Protein AF-A0A4P9XK30-F1 (afdb_monomer_lite)

Organism: NCBI:txid78915

Sequence (173 aa):
MQAQGDLQELRERNSSLATQSMLNVICAWIFLRSFIIAVRMIHKRARMLAGWCCLLQATAGLVYTIGGMTVHLPNGLTCRGALWLVGAGLGISPSCVGAALLQKAYIVHDYNKWLMGIGIILLLQQPFFTYLVWASPGIILPSSGCLSCYPK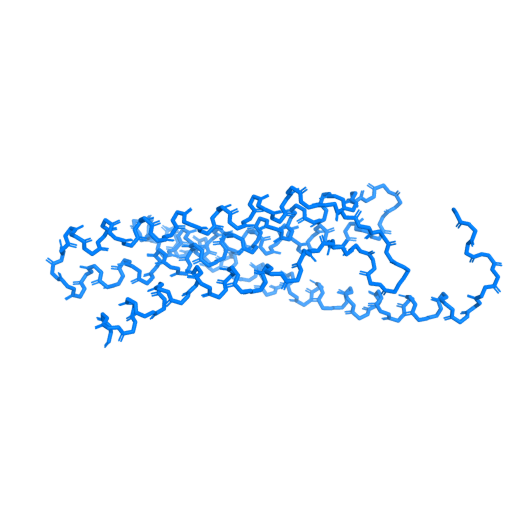YLPWIKLGIDMPINLVFSVAF

Radius of gyration: 19.53 Å; chains: 1; bounding box: 47×31×57 Å

Foldseek 3Di:
DDPPPDPPLVVLLVVLLVVLLVVLVVQLVVLVVQLVVLVVVCVVPVPDLLSVLSNQLSVLSNVLSVLSVQVPPPPGQDLLRNLLSVLVNQLSNVLSVLVNLLVVLCVVVVNDVVSVVVSVVLNVVSVVLSVVSSPFDWDQDSNPGIDTDDDPCSVVVVCVSVVVSVVSSVVSD

Structure (mmCIF, N/CA/C/O backbone):
data_AF-A0A4P9XK30-F1
#
_entry.id   AF-A0A4P9XK30-F1
#
loop_
_atom_site.group_PDB
_atom_site.id
_atom_site.type_symbol
_atom_site.label_atom_id
_atom_site.label_alt_id
_atom_site.label_comp_id
_atom_site.label_asym_id
_atom_site.label_entity_id
_atom_site.label_seq_id
_atom_site.pdbx_PDB_ins_code
_atom_site.Cartn_x
_atom_site.Cartn_y
_atom_site.Cartn_z
_atom_site.occupancy
_atom_site.B_iso_or_equiv
_atom_site.auth_seq_id
_atom_site.auth_comp_id
_atom_site.auth_asym_id
_atom_site.auth_atom_id
_atom_site.pdbx_PDB_model_num
ATOM 1 N N . MET A 1 1 ? 19.568 -7.633 -22.272 1.00 47.91 1 MET A N 1
ATOM 2 C CA . MET A 1 1 ? 18.639 -8.218 -23.265 1.00 47.91 1 MET A CA 1
ATOM 3 C C . MET A 1 1 ? 18.359 -7.149 -24.312 1.00 47.91 1 MET A C 1
ATOM 5 O O . MET A 1 1 ? 18.173 -6.002 -23.929 1.00 47.91 1 MET A O 1
ATOM 9 N N . GLN A 1 2 ? 18.483 -7.505 -25.592 1.00 48.78 2 GLN A N 1
ATOM 10 C CA . GLN A 1 2 ? 18.584 -6.631 -26.772 1.00 48.78 2 GLN A CA 1
ATOM 11 C C . GLN A 1 2 ? 17.385 -5.678 -26.967 1.00 48.78 2 GLN A C 1
ATOM 13 O O . GLN A 1 2 ? 16.458 -6.004 -27.693 1.00 48.78 2 GLN A O 1
ATOM 18 N N . ALA A 1 3 ? 17.430 -4.478 -26.387 1.00 53.91 3 ALA A N 1
ATOM 19 C CA . ALA A 1 3 ? 16.546 -3.356 -26.74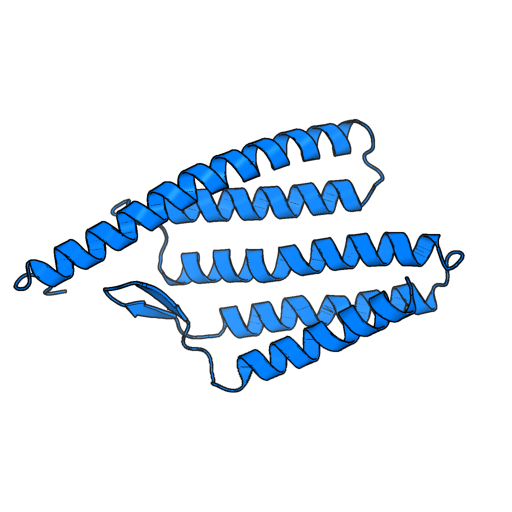3 1.00 53.91 3 ALA A CA 1
ATOM 20 C C . ALA A 1 3 ? 17.293 -2.334 -27.623 1.00 53.91 3 ALA A C 1
ATOM 22 O O . ALA A 1 3 ? 17.208 -1.128 -27.417 1.00 53.91 3 ALA A O 1
ATOM 23 N N . GLN A 1 4 ? 18.140 -2.817 -28.535 1.00 57.03 4 GLN A N 1
ATOM 24 C CA . GLN A 1 4 ? 19.150 -1.986 -29.202 1.00 57.03 4 GLN A CA 1
ATOM 25 C C . GLN A 1 4 ? 18.706 -1.452 -30.575 1.00 57.03 4 GLN A C 1
ATOM 27 O O . GLN A 1 4 ? 19.535 -0.936 -31.315 1.00 57.03 4 GLN A O 1
ATOM 32 N N . GLY A 1 5 ? 17.421 -1.571 -30.925 1.00 67.62 5 GLY A N 1
ATOM 33 C CA . GLY A 1 5 ? 16.933 -1.230 -32.267 1.00 67.62 5 GLY A CA 1
ATOM 34 C C . GLY A 1 5 ? 15.865 -0.145 -32.336 1.00 67.62 5 GLY A C 1
ATOM 35 O O . GLY A 1 5 ? 15.856 0.606 -33.307 1.00 67.62 5 GLY A O 1
ATOM 36 N N . ASP A 1 6 ? 14.985 -0.034 -31.337 1.00 86.12 6 ASP A N 1
ATOM 37 C CA . ASP A 1 6 ? 13.782 0.786 -31.481 1.00 86.12 6 ASP A CA 1
ATOM 38 C C . ASP A 1 6 ? 13.811 2.031 -30.583 1.00 86.12 6 ASP A C 1
ATOM 40 O O . ASP A 1 6 ? 13.532 1.999 -29.380 1.00 86.12 6 ASP A O 1
ATOM 44 N N . LEU A 1 7 ? 14.184 3.166 -31.183 1.00 89.12 7 LEU A N 1
ATOM 45 C CA . LEU A 1 7 ? 14.194 4.477 -30.524 1.00 89.12 7 LEU A CA 1
ATOM 46 C C . LEU A 1 7 ? 12.809 4.869 -29.987 1.00 89.12 7 LEU A C 1
ATOM 48 O O . LEU A 1 7 ? 12.728 5.654 -29.036 1.00 89.12 7 LEU A O 1
ATOM 52 N N . GLN A 1 8 ? 11.733 4.347 -30.582 1.00 89.56 8 GLN A N 1
ATOM 53 C CA . GLN A 1 8 ? 10.374 4.649 -30.151 1.00 89.56 8 GLN A CA 1
ATOM 54 C C . GLN A 1 8 ? 10.062 3.992 -28.799 1.00 89.56 8 GLN A C 1
ATOM 56 O O . GLN A 1 8 ? 9.586 4.675 -27.889 1.00 89.56 8 GLN A O 1
ATOM 61 N N . GLU A 1 9 ? 10.442 2.725 -28.616 1.00 85.69 9 GLU A N 1
ATOM 62 C CA . GLU A 1 9 ? 10.246 1.988 -27.359 1.00 85.69 9 GLU A CA 1
ATOM 63 C C . GLU A 1 9 ? 11.000 2.651 -26.191 1.00 85.69 9 GLU A C 1
ATOM 65 O O . GLU A 1 9 ? 10.465 2.819 -25.090 1.00 85.69 9 GLU A O 1
ATOM 70 N N . LEU A 1 10 ? 12.230 3.120 -26.438 1.00 85.31 10 LEU A N 1
ATOM 71 C CA . LEU A 1 10 ? 13.016 3.851 -25.438 1.00 85.31 10 LEU A CA 1
ATOM 72 C C . LEU A 1 10 ? 12.349 5.168 -25.025 1.00 85.31 10 LEU A C 1
ATOM 74 O O . LEU A 1 10 ? 12.366 5.523 -23.841 1.00 85.31 10 LEU A O 1
ATOM 78 N N . ARG A 1 11 ? 11.752 5.896 -25.976 1.00 88.81 11 ARG A N 1
ATOM 79 C CA . ARG A 1 11 ? 11.073 7.168 -25.699 1.00 88.81 11 ARG A CA 1
ATOM 80 C C . ARG A 1 11 ? 9.800 6.957 -24.875 1.00 88.81 11 ARG A C 1
ATOM 82 O O . ARG A 1 11 ? 9.599 7.677 -23.896 1.00 88.81 11 ARG A O 1
ATOM 89 N N . GLU A 1 12 ? 8.983 5.965 -25.223 1.00 88.19 12 GLU A N 1
ATOM 90 C CA . GLU A 1 12 ? 7.758 5.619 -24.482 1.00 88.19 12 GLU A CA 1
ATOM 91 C C . GLU A 1 12 ? 8.068 5.164 -23.047 1.00 88.19 12 GLU A C 1
ATOM 93 O O . GLU A 1 12 ? 7.436 5.618 -22.081 1.00 88.19 12 GLU A O 1
ATOM 98 N N . ARG A 1 13 ? 9.115 4.347 -22.882 1.00 84.62 13 ARG A N 1
ATOM 99 C CA . ARG A 1 13 ? 9.597 3.910 -21.568 1.00 84.62 13 ARG A CA 1
ATOM 100 C C . ARG A 1 13 ? 10.116 5.077 -20.732 1.00 84.62 13 ARG A C 1
ATOM 102 O O . ARG A 1 13 ? 9.794 5.169 -19.548 1.00 84.62 13 ARG A O 1
ATOM 109 N N . ASN A 1 14 ? 10.885 5.986 -21.332 1.00 89.12 14 ASN A N 1
ATOM 110 C CA . ASN A 1 14 ? 11.413 7.148 -20.619 1.00 89.12 14 ASN A CA 1
ATOM 111 C C . ASN A 1 14 ? 10.295 8.098 -20.164 1.00 89.12 14 ASN A C 1
ATOM 113 O O . ASN A 1 14 ? 10.332 8.582 -19.036 1.00 89.12 14 ASN A O 1
ATOM 117 N N . SER A 1 15 ? 9.272 8.316 -21.000 1.00 90.44 15 SER A N 1
ATOM 118 C CA . SER A 1 15 ? 8.112 9.138 -20.629 1.00 90.44 15 SER A CA 1
ATOM 119 C C . SER A 1 15 ? 7.374 8.548 -19.427 1.00 90.44 15 SER A C 1
ATOM 121 O O . SER A 1 15 ? 7.111 9.253 -18.454 1.00 90.44 15 SER A O 1
ATOM 123 N N . SER A 1 16 ? 7.092 7.243 -19.460 1.00 88.44 16 SER A N 1
ATOM 124 C CA . SER A 1 16 ? 6.382 6.553 -18.375 1.00 88.44 16 SER A CA 1
ATOM 125 C C . SER A 1 16 ? 7.177 6.583 -17.065 1.00 88.44 16 SER A C 1
ATOM 127 O O . SER A 1 16 ? 6.629 6.888 -16.004 1.00 88.44 16 SER A O 1
ATOM 129 N N . LEU A 1 17 ? 8.491 6.346 -17.142 1.00 88.00 17 LEU A N 1
ATOM 130 C CA . LEU A 1 17 ? 9.392 6.420 -15.989 1.00 88.00 17 LEU A CA 1
ATOM 131 C C . LEU A 1 17 ? 9.495 7.838 -15.419 1.00 88.00 17 LEU A C 1
ATOM 133 O O . LEU A 1 17 ? 9.499 8.000 -14.199 1.00 88.00 17 LEU A O 1
ATOM 137 N N . ALA A 1 18 ? 9.548 8.864 -16.272 1.00 91.19 18 ALA A N 1
ATOM 138 C CA . ALA A 1 18 ? 9.580 10.255 -15.834 1.00 91.19 18 ALA A CA 1
ATOM 139 C C . ALA A 1 18 ? 8.303 10.621 -15.062 1.00 91.19 18 ALA A C 1
ATOM 141 O O . ALA A 1 18 ? 8.388 11.161 -13.957 1.00 91.19 18 ALA A O 1
ATOM 142 N N . THR A 1 19 ? 7.127 10.257 -15.586 1.00 91.62 19 THR A N 1
ATOM 143 C CA . THR A 1 19 ? 5.846 10.476 -14.898 1.00 91.62 19 THR A CA 1
ATOM 144 C C . THR A 1 19 ? 5.782 9.722 -13.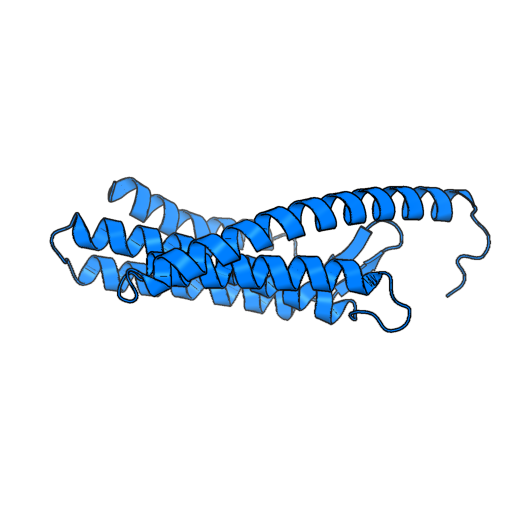569 1.00 91.62 19 THR A C 1
ATOM 146 O O . THR A 1 19 ? 5.413 10.307 -12.549 1.00 91.62 19 THR A O 1
ATOM 149 N N . GLN A 1 20 ? 6.187 8.450 -13.541 1.00 91.50 20 GLN A N 1
ATOM 150 C CA . GLN A 1 20 ? 6.201 7.654 -12.312 1.00 91.50 20 GLN A CA 1
ATOM 151 C C . GLN A 1 20 ? 7.153 8.238 -11.258 1.00 91.50 20 GLN A C 1
ATOM 153 O O . GLN A 1 20 ? 6.810 8.288 -10.077 1.00 91.50 20 GLN A O 1
ATOM 158 N N . SER A 1 21 ? 8.325 8.717 -11.675 1.00 91.94 21 SER A N 1
ATOM 159 C CA . SER A 1 21 ? 9.300 9.348 -10.785 1.00 91.94 21 SER A CA 1
ATOM 160 C C . SER A 1 21 ? 8.757 10.644 -10.178 1.00 91.94 21 SER A C 1
ATOM 162 O O . SER A 1 21 ? 8.798 10.813 -8.958 1.00 91.94 21 SER A O 1
ATOM 164 N N . MET A 1 22 ? 8.143 11.514 -10.991 1.00 95.69 22 MET A N 1
ATOM 165 C CA . MET A 1 22 ? 7.489 12.734 -10.497 1.00 95.69 22 MET A CA 1
ATOM 166 C C . MET A 1 22 ? 6.406 12.419 -9.456 1.00 95.69 22 MET A C 1
ATOM 168 O O . MET A 1 22 ? 6.382 13.026 -8.383 1.00 95.69 22 MET A O 1
ATOM 172 N N . LEU A 1 23 ? 5.548 11.431 -9.734 1.00 95.38 23 LEU A N 1
ATOM 173 C CA . LEU A 1 23 ? 4.517 10.989 -8.791 1.00 95.38 23 LEU A CA 1
ATOM 174 C C . LEU A 1 23 ? 5.126 10.428 -7.501 1.00 95.38 23 LEU A C 1
ATOM 176 O O . LEU A 1 23 ? 4.674 10.781 -6.413 1.00 95.38 23 LEU A O 1
ATOM 180 N N . ASN A 1 24 ? 6.183 9.619 -7.596 1.00 94.75 24 ASN A N 1
ATOM 181 C CA . ASN A 1 24 ? 6.867 9.065 -6.427 1.00 94.75 24 ASN A CA 1
ATOM 182 C C . ASN A 1 24 ? 7.473 10.155 -5.535 1.00 94.75 24 ASN A C 1
ATOM 184 O O . ASN A 1 24 ? 7.383 10.035 -4.315 1.00 94.75 24 ASN A O 1
ATOM 188 N N . VAL A 1 25 ? 8.040 11.227 -6.101 1.00 96.31 25 VAL A N 1
ATOM 189 C CA . VAL A 1 25 ? 8.566 12.367 -5.323 1.00 96.31 25 VAL A CA 1
ATOM 190 C C . VAL A 1 25 ? 7.445 13.080 -4.566 1.00 96.31 25 VAL A C 1
ATOM 192 O O . VAL A 1 25 ? 7.575 13.340 -3.367 1.00 96.31 25 VAL A O 1
ATOM 195 N N . ILE A 1 26 ? 6.321 13.348 -5.236 1.00 97.50 26 ILE A N 1
ATOM 196 C CA . ILE A 1 26 ? 5.155 13.991 -4.614 1.00 97.50 26 ILE A CA 1
ATOM 197 C C . ILE A 1 26 ? 4.598 13.107 -3.490 1.00 97.50 26 ILE A C 1
ATOM 199 O O . ILE A 1 26 ? 4.400 13.575 -2.366 1.00 97.50 26 ILE A O 1
ATOM 203 N N . CYS A 1 27 ? 4.395 11.815 -3.759 1.00 96.75 27 CYS A N 1
ATOM 204 C CA . CYS A 1 27 ? 3.922 10.857 -2.765 1.00 96.75 27 CYS A CA 1
ATOM 205 C C . CYS A 1 27 ? 4.893 10.724 -1.586 1.00 96.75 27 CYS A C 1
ATOM 207 O O . CYS A 1 27 ? 4.440 10.699 -0.443 1.00 96.75 27 CYS A O 1
ATOM 209 N N . ALA A 1 28 ? 6.206 10.687 -1.831 1.00 97.00 28 ALA A N 1
ATOM 210 C CA . ALA A 1 28 ? 7.216 10.614 -0.777 1.00 97.00 28 ALA A CA 1
ATOM 211 C C . ALA A 1 28 ? 7.113 11.815 0.166 1.00 97.00 28 ALA A C 1
ATOM 213 O O . ALA A 1 28 ? 7.116 11.648 1.385 1.00 97.00 28 ALA A O 1
ATOM 214 N N . TRP A 1 29 ? 6.945 13.021 -0.382 1.00 97.94 29 TRP A N 1
ATOM 215 C CA . TRP A 1 29 ? 6.768 14.227 0.423 1.00 97.94 29 TRP A CA 1
ATOM 216 C C . TRP A 1 29 ? 5.478 14.190 1.256 1.00 97.94 29 TRP A C 1
ATOM 218 O O . TRP A 1 29 ? 5.502 14.504 2.451 1.00 97.94 29 TRP A O 1
ATOM 228 N N . ILE A 1 30 ? 4.362 13.745 0.665 1.00 97.88 30 ILE A N 1
ATOM 229 C CA . ILE A 1 30 ? 3.084 13.579 1.376 1.00 97.88 30 ILE A CA 1
ATOM 230 C C . ILE A 1 30 ? 3.233 12.566 2.518 1.00 97.88 30 ILE A C 1
ATOM 232 O O . ILE A 1 30 ? 2.857 12.862 3.654 1.00 97.88 30 ILE A O 1
ATOM 236 N N . PHE A 1 31 ? 3.804 11.390 2.249 1.00 97.50 31 PHE A N 1
ATOM 237 C CA . PHE A 1 31 ? 3.996 10.357 3.266 1.00 97.50 31 PHE A CA 1
ATOM 238 C C . PHE A 1 31 ? 4.988 10.778 4.349 1.00 97.50 31 PHE A C 1
ATOM 240 O O . PHE A 1 31 ? 4.743 10.487 5.518 1.00 97.50 31 PHE A O 1
ATOM 247 N N . LEU A 1 32 ? 6.038 11.528 4.010 1.00 98.12 32 LEU A N 1
ATOM 248 C CA . LEU A 1 32 ? 6.973 12.086 4.986 1.00 98.12 32 LEU A CA 1
ATOM 249 C C . LEU A 1 32 ? 6.267 13.049 5.940 1.00 98.12 32 LEU A C 1
ATOM 251 O O . LEU A 1 32 ? 6.416 12.951 7.161 1.00 98.12 32 LEU A O 1
ATOM 255 N N . ARG A 1 33 ? 5.450 13.956 5.398 1.00 98.19 33 ARG A N 1
ATOM 256 C CA . ARG A 1 33 ? 4.664 14.887 6.210 1.00 98.19 33 ARG A CA 1
ATOM 257 C C . ARG A 1 33 ? 3.675 14.137 7.105 1.00 98.19 33 ARG A C 1
ATOM 259 O O . ARG A 1 33 ? 3.596 14.433 8.299 1.00 98.19 33 ARG A O 1
ATOM 266 N N . SER A 1 34 ? 2.968 13.151 6.556 1.00 97.06 34 SER A N 1
ATOM 267 C CA . SER A 1 34 ? 2.043 12.295 7.310 1.00 97.06 34 SER A CA 1
ATOM 268 C C . SER A 1 34 ? 2.753 11.511 8.413 1.00 97.06 34 SER A C 1
ATOM 270 O O . SER A 1 34 ? 2.240 11.439 9.527 1.00 97.06 34 SER A O 1
ATOM 272 N N . PHE A 1 35 ? 3.954 10.993 8.148 1.00 98.00 35 PHE A N 1
ATOM 273 C CA . PHE A 1 35 ? 4.784 10.295 9.127 1.00 98.00 35 PHE A CA 1
ATOM 274 C C . PHE A 1 35 ? 5.159 11.216 10.292 1.00 98.00 35 PHE A C 1
ATOM 276 O O . PHE A 1 35 ? 4.917 10.874 11.447 1.00 98.00 35 PHE A O 1
ATOM 283 N N . ILE A 1 36 ? 5.654 12.427 10.009 1.00 98.25 36 ILE A N 1
ATOM 284 C CA . ILE A 1 36 ? 6.010 13.411 11.046 1.00 98.25 36 ILE A CA 1
ATOM 285 C C . ILE A 1 36 ? 4.791 13.761 11.914 1.00 98.25 36 ILE A C 1
ATOM 287 O O . ILE A 1 36 ? 4.900 13.843 13.141 1.00 98.25 36 ILE A O 1
ATOM 291 N N . ILE A 1 37 ? 3.621 13.957 11.299 1.00 97.56 37 ILE A N 1
ATOM 292 C CA . ILE A 1 37 ? 2.379 14.242 12.030 1.00 97.56 37 ILE A CA 1
ATOM 293 C C . ILE A 1 37 ? 1.972 13.036 12.888 1.00 97.56 37 ILE A C 1
ATOM 295 O O . ILE A 1 37 ? 1.688 13.215 14.074 1.00 97.56 37 ILE A O 1
ATOM 299 N N . ALA A 1 38 ? 1.999 11.821 12.339 1.00 96.94 38 ALA A N 1
ATOM 300 C CA . ALA A 1 38 ? 1.652 10.598 13.061 1.00 96.94 38 ALA A CA 1
ATOM 301 C C . ALA A 1 38 ? 2.576 10.358 14.267 1.00 96.94 38 ALA A C 1
ATOM 303 O O . ALA A 1 38 ? 2.087 10.089 15.365 1.00 96.94 38 ALA A O 1
ATOM 304 N N . VAL A 1 39 ? 3.891 10.557 14.108 1.00 97.88 39 VAL A N 1
ATOM 305 C CA . VAL A 1 39 ? 4.866 10.488 15.211 1.00 97.88 39 VAL A CA 1
ATOM 306 C C . VAL A 1 39 ? 4.509 11.488 16.311 1.00 97.88 39 VAL A C 1
ATOM 308 O O . VAL A 1 39 ? 4.451 11.120 17.485 1.00 97.88 39 VAL A O 1
ATOM 311 N N . ARG A 1 40 ? 4.199 12.743 15.955 1.00 97.56 40 ARG A N 1
ATOM 312 C CA . ARG A 1 40 ? 3.781 13.763 16.934 1.00 97.56 40 ARG A CA 1
ATOM 313 C C . ARG A 1 40 ? 2.485 13.379 17.656 1.00 97.56 40 ARG A C 1
ATOM 315 O O . ARG A 1 40 ? 2.362 13.645 18.852 1.00 97.56 40 ARG A O 1
ATOM 322 N N . MET A 1 41 ? 1.527 12.760 16.963 1.00 95.81 41 MET A N 1
ATOM 323 C CA . MET A 1 41 ? 0.276 12.289 17.571 1.00 95.81 41 MET A CA 1
ATOM 324 C C . MET A 1 41 ? 0.517 11.141 18.557 1.00 95.81 41 MET A C 1
ATOM 326 O O . MET A 1 41 ? -0.004 11.193 19.673 1.00 95.81 41 MET A O 1
ATOM 330 N N . ILE A 1 42 ? 1.343 10.156 18.191 1.00 96.81 42 ILE A N 1
ATOM 331 C CA . ILE A 1 42 ? 1.709 9.037 19.074 1.00 96.81 42 ILE A CA 1
ATOM 332 C C . ILE A 1 42 ? 2.456 9.545 20.302 1.00 96.81 42 ILE A C 1
ATOM 334 O O . ILE A 1 42 ? 2.132 9.145 21.417 1.00 96.81 42 ILE A O 1
ATOM 338 N N . HIS A 1 43 ? 3.401 10.469 20.123 1.00 97.12 43 HIS A N 1
ATOM 339 C CA . HIS A 1 43 ? 4.176 11.004 21.238 1.00 97.12 43 HIS A CA 1
ATOM 340 C C . HIS A 1 43 ? 3.289 11.723 22.266 1.00 97.12 43 HIS A C 1
ATOM 342 O O . HIS A 1 43 ? 3.496 11.590 23.468 1.00 97.12 43 HIS A O 1
ATOM 348 N N . LYS A 1 44 ? 2.246 12.435 21.812 1.00 96.75 44 LYS A N 1
ATOM 349 C CA . LYS A 1 44 ? 1.278 13.085 22.711 1.00 96.75 44 LYS A CA 1
ATOM 350 C C . LYS A 1 44 ? 0.261 12.113 23.321 1.00 96.75 44 LYS A C 1
ATOM 352 O O . LYS A 1 44 ? -0.213 12.364 24.426 1.00 96.75 44 LYS A O 1
ATOM 357 N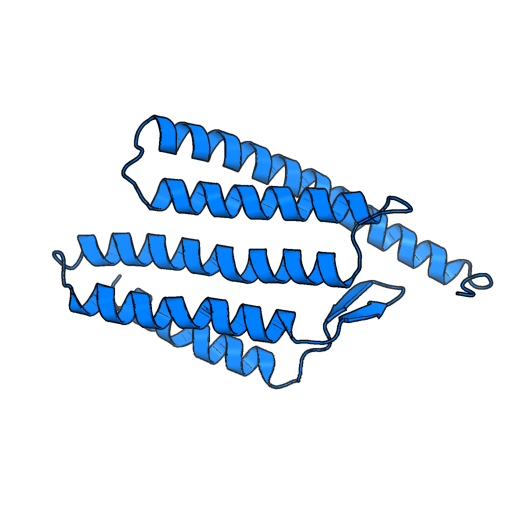 N . ARG A 1 45 ? -0.143 11.053 22.609 1.00 94.25 45 ARG A N 1
ATOM 358 C CA . ARG A 1 45 ? -1.194 10.107 23.040 1.00 94.25 45 ARG A CA 1
ATOM 359 C C . ARG A 1 45 ? -0.899 8.672 22.583 1.00 94.25 45 ARG A C 1
ATOM 361 O O . ARG A 1 45 ? -1.590 8.126 21.725 1.00 94.25 45 ARG A O 1
ATOM 368 N N . ALA A 1 46 ? 0.076 8.029 23.225 1.00 92.62 46 ALA A N 1
ATOM 369 C CA . ALA A 1 46 ? 0.580 6.707 22.832 1.00 92.62 46 ALA A CA 1
ATOM 370 C C . ALA A 1 46 ? -0.445 5.558 22.921 1.00 92.62 46 ALA A C 1
ATOM 372 O O . ALA A 1 46 ? -0.254 4.518 22.299 1.00 92.62 46 ALA A O 1
ATOM 373 N N . ARG A 1 47 ? -1.546 5.719 23.669 1.00 92.75 47 ARG A N 1
ATOM 374 C CA . ARG A 1 47 ? -2.566 4.666 23.848 1.00 92.75 47 ARG A CA 1
ATOM 375 C C . ARG A 1 47 ? -3.608 4.593 22.724 1.00 92.75 47 ARG A C 1
ATOM 377 O O . ARG A 1 47 ? -4.428 3.682 22.728 1.00 92.75 47 ARG A O 1
ATOM 384 N N . MET A 1 48 ? -3.613 5.527 21.769 1.00 92.19 48 MET A N 1
ATOM 385 C CA . MET A 1 48 ? -4.577 5.495 20.663 1.00 92.19 48 MET A CA 1
ATOM 386 C C . MET A 1 48 ? -4.061 4.648 19.490 1.00 92.19 48 MET A C 1
ATOM 388 O O . MET A 1 48 ? -3.146 5.065 18.782 1.00 92.19 48 MET A O 1
ATOM 392 N N . LEU A 1 49 ? -4.689 3.487 19.246 1.00 91.81 49 LEU A N 1
ATOM 393 C CA . LEU A 1 49 ? -4.358 2.562 18.144 1.00 91.81 49 LEU A CA 1
ATOM 394 C C . LEU A 1 49 ? -4.398 3.228 16.763 1.00 91.81 49 LEU A C 1
ATOM 396 O O . LEU A 1 49 ? -3.539 2.950 15.928 1.00 91.81 49 LEU A O 1
ATOM 400 N N . ALA A 1 50 ? -5.338 4.151 16.537 1.00 92.00 50 ALA A N 1
ATOM 401 C CA . ALA A 1 50 ? -5.412 4.919 15.294 1.00 92.00 50 ALA A CA 1
ATOM 402 C C . ALA A 1 50 ? -4.097 5.656 14.970 1.00 92.00 50 ALA A C 1
ATOM 404 O O . ALA A 1 50 ? -3.684 5.688 13.815 1.00 92.00 50 ALA A O 1
ATOM 405 N N . GLY A 1 51 ? -3.398 6.189 15.982 1.00 95.25 51 GLY A N 1
ATOM 406 C CA . GLY A 1 51 ? -2.099 6.840 15.790 1.00 95.25 51 GLY A CA 1
ATOM 407 C C . GLY A 1 51 ? -1.041 5.867 15.266 1.00 95.25 51 GLY A C 1
ATOM 408 O O . GLY A 1 51 ? -0.360 6.170 14.288 1.00 95.25 51 GLY A O 1
ATOM 409 N N . TRP A 1 52 ? -0.958 4.677 15.869 1.00 96.44 52 TRP A N 1
ATOM 410 C CA . TRP A 1 52 ? -0.056 3.599 15.445 1.00 96.44 52 TRP A CA 1
ATOM 411 C C . TRP A 1 52 ? -0.361 3.096 14.035 1.00 96.44 52 TRP A C 1
ATOM 413 O O . TRP A 1 52 ? 0.561 2.907 13.246 1.00 96.44 52 TRP A O 1
ATOM 423 N N . CYS A 1 53 ? -1.642 2.945 13.692 1.00 96.19 53 CYS A N 1
ATOM 424 C CA . CYS A 1 53 ? -2.070 2.561 12.347 1.00 96.19 53 CYS A CA 1
ATOM 425 C C . CYS A 1 53 ? -1.649 3.605 11.302 1.00 96.19 53 CYS A C 1
ATOM 427 O O . CYS A 1 53 ? -1.056 3.253 10.284 1.00 96.19 53 CYS A O 1
ATOM 429 N N . CYS A 1 54 ? -1.869 4.895 11.580 1.00 96.00 54 CYS A N 1
ATOM 430 C CA . CYS A 1 54 ? -1.420 5.979 10.704 1.00 96.00 54 CYS A CA 1
ATOM 431 C C . CYS A 1 54 ? 0.106 5.995 10.537 1.00 96.00 54 CYS A C 1
ATOM 433 O O . CYS A 1 54 ? 0.597 6.226 9.432 1.00 96.00 54 CYS A O 1
ATOM 435 N N . LEU A 1 55 ? 0.862 5.732 11.609 1.00 97.06 55 LEU A N 1
ATOM 436 C CA . LEU A 1 55 ? 2.320 5.643 11.542 1.00 97.06 55 LEU A CA 1
ATOM 437 C C . LEU A 1 55 ? 2.766 4.464 10.674 1.00 97.06 55 LEU A C 1
ATOM 439 O O . LEU A 1 55 ? 3.617 4.645 9.803 1.00 97.06 55 LEU A O 1
ATOM 443 N N . LEU A 1 56 ? 2.185 3.280 10.877 1.00 96.69 56 LEU A N 1
ATOM 444 C CA . LEU A 1 56 ? 2.496 2.084 10.097 1.00 96.69 56 LEU A CA 1
ATOM 445 C C . LEU A 1 56 ? 2.209 2.319 8.606 1.00 96.69 56 LEU A C 1
ATOM 447 O O . LEU A 1 56 ? 3.065 2.053 7.764 1.00 96.69 56 LEU A O 1
ATOM 451 N N . GLN A 1 57 ? 1.051 2.900 8.284 1.00 96.06 57 GLN A N 1
ATOM 452 C CA . GLN A 1 57 ? 0.658 3.212 6.910 1.00 96.06 57 GLN A CA 1
ATOM 453 C C . GLN A 1 57 ? 1.578 4.263 6.270 1.00 96.06 57 GLN A C 1
ATOM 455 O O . GLN A 1 57 ? 2.016 4.083 5.133 1.00 96.06 57 GLN A O 1
ATOM 460 N N . ALA A 1 58 ? 1.925 5.332 6.995 1.00 97.31 58 ALA A N 1
ATOM 461 C CA . ALA A 1 58 ? 2.853 6.348 6.501 1.00 97.31 58 ALA A CA 1
ATOM 462 C C . ALA A 1 58 ? 4.267 5.784 6.284 1.00 97.31 58 ALA A C 1
ATOM 464 O O . ALA A 1 58 ? 4.924 6.123 5.302 1.00 97.31 58 ALA A O 1
ATOM 465 N N . THR A 1 59 ? 4.709 4.881 7.162 1.00 97.56 59 THR A N 1
ATOM 466 C CA . THR A 1 59 ? 6.003 4.194 7.045 1.00 97.56 59 THR A CA 1
ATOM 467 C C . THR A 1 59 ? 6.027 3.278 5.826 1.00 97.56 59 THR A C 1
ATOM 469 O O . THR A 1 59 ? 6.966 3.340 5.038 1.00 97.56 59 THR A O 1
ATOM 472 N N . ALA A 1 60 ? 4.980 2.474 5.620 1.00 96.88 60 ALA A N 1
ATOM 473 C CA . ALA A 1 60 ? 4.858 1.618 4.442 1.00 96.88 60 ALA A CA 1
ATOM 474 C C . ALA A 1 60 ? 4.856 2.439 3.139 1.00 96.88 60 ALA A C 1
ATOM 476 O O . ALA A 1 60 ? 5.554 2.084 2.191 1.00 96.88 60 ALA A O 1
ATOM 477 N N . GLY A 1 61 ? 4.139 3.569 3.110 1.00 96.25 61 GLY A N 1
ATOM 478 C CA . GLY A 1 61 ? 4.140 4.496 1.974 1.00 96.25 61 GLY A CA 1
ATOM 479 C C . GLY A 1 61 ? 5.515 5.117 1.699 1.00 96.25 61 GLY A C 1
ATOM 480 O O . GLY A 1 61 ? 5.954 5.164 0.549 1.00 96.25 61 GLY A O 1
ATOM 481 N N . LEU A 1 62 ? 6.242 5.525 2.745 1.00 97.38 62 LEU A N 1
ATOM 482 C CA . LEU A 1 62 ? 7.623 6.003 2.619 1.00 97.38 62 LEU A CA 1
ATOM 483 C C . LEU A 1 62 ? 8.546 4.928 2.040 1.00 97.38 62 LEU A C 1
ATOM 485 O O . LEU A 1 62 ? 9.219 5.180 1.044 1.00 97.38 62 LEU A O 1
ATOM 489 N N . VAL A 1 63 ? 8.541 3.722 2.614 1.00 96.88 63 VAL A N 1
ATOM 490 C CA . VAL A 1 63 ? 9.361 2.599 2.130 1.00 96.88 63 VAL A CA 1
ATOM 491 C C . VAL A 1 63 ? 9.030 2.269 0.674 1.00 96.88 63 VAL A C 1
ATOM 493 O O . VAL A 1 63 ? 9.942 2.058 -0.122 1.00 96.88 63 VAL A O 1
ATOM 496 N N . TYR A 1 64 ? 7.748 2.283 0.303 1.00 95.56 64 TYR A N 1
ATOM 497 C CA . TYR A 1 64 ? 7.314 2.074 -1.075 1.00 95.56 64 TYR A CA 1
ATOM 498 C C . TYR A 1 64 ? 7.865 3.144 -2.027 1.00 95.56 64 TYR A C 1
ATOM 500 O O . TYR A 1 64 ? 8.461 2.803 -3.045 1.00 95.56 64 TYR A O 1
ATOM 508 N N . THR A 1 65 ? 7.717 4.429 -1.697 1.00 95.75 65 THR A N 1
ATOM 509 C CA . THR A 1 65 ? 8.191 5.524 -2.565 1.00 95.75 65 THR A CA 1
ATOM 510 C C . THR A 1 65 ? 9.715 5.559 -2.691 1.00 95.75 65 THR A C 1
ATOM 512 O O . THR A 1 65 ? 10.223 5.714 -3.800 1.00 95.75 65 THR A O 1
ATOM 515 N N . ILE A 1 66 ? 10.450 5.322 -1.598 1.00 94.75 66 ILE A N 1
ATOM 516 C CA . ILE A 1 66 ? 11.915 5.193 -1.616 1.00 94.75 66 ILE A CA 1
ATOM 517 C C . ILE A 1 66 ? 12.324 3.982 -2.462 1.00 94.75 66 ILE A C 1
ATOM 519 O O . ILE A 1 66 ? 13.182 4.101 -3.333 1.00 94.75 66 ILE A O 1
ATOM 523 N N . GLY A 1 67 ? 11.675 2.831 -2.261 1.00 94.12 67 GLY A N 1
ATOM 524 C CA . GLY A 1 67 ? 11.899 1.626 -3.062 1.00 94.12 67 GLY A CA 1
ATOM 525 C C . GLY A 1 67 ? 11.585 1.828 -4.547 1.00 94.12 67 GLY A C 1
ATOM 526 O O . GLY A 1 67 ? 12.287 1.298 -5.399 1.00 94.12 67 GLY A O 1
ATOM 527 N N . GLY A 1 68 ? 10.582 2.644 -4.875 1.00 91.81 68 GLY A N 1
ATOM 528 C CA . GLY A 1 68 ? 10.275 3.037 -6.249 1.00 91.81 68 GLY A CA 1
ATOM 529 C C . GLY A 1 68 ? 11.384 3.879 -6.882 1.00 91.81 68 GLY A C 1
ATOM 530 O O . GLY A 1 68 ? 11.715 3.675 -8.046 1.00 91.81 68 GLY A O 1
ATOM 531 N N . MET A 1 69 ? 12.008 4.779 -6.117 1.00 92.00 69 MET A N 1
ATOM 532 C CA . MET A 1 69 ? 13.137 5.583 -6.601 1.00 92.00 69 MET A CA 1
ATOM 533 C C . MET A 1 69 ? 14.405 4.747 -6.813 1.00 92.00 69 MET A C 1
ATOM 535 O O . MET A 1 69 ? 15.166 5.020 -7.742 1.00 92.00 69 MET A O 1
ATOM 539 N N . THR A 1 70 ? 14.635 3.706 -6.003 1.00 92.06 70 THR A N 1
ATOM 540 C CA . THR A 1 70 ? 15.828 2.856 -6.156 1.00 92.06 70 THR A CA 1
ATOM 541 C C . THR A 1 70 ? 15.797 1.990 -7.412 1.00 92.06 70 THR A C 1
ATOM 543 O O . THR A 1 70 ? 16.858 1.544 -7.837 1.00 92.06 70 THR A O 1
ATOM 546 N N . VAL A 1 71 ? 14.643 1.803 -8.064 1.00 86.50 71 VAL A N 1
ATOM 547 C CA . VAL A 1 71 ? 14.536 1.086 -9.354 1.00 86.50 71 VAL A CA 1
ATOM 548 C C . VAL A 1 71 ? 15.356 1.762 -10.463 1.00 86.50 71 VAL A C 1
ATOM 550 O O . VAL A 1 71 ? 15.760 1.103 -11.418 1.00 86.50 71 VAL A O 1
ATOM 553 N N . HIS A 1 72 ? 15.658 3.058 -10.334 1.00 84.12 72 HIS A N 1
ATOM 554 C CA . HIS A 1 72 ? 16.502 3.781 -11.289 1.00 84.12 72 HIS A CA 1
ATOM 555 C C . HIS A 1 72 ? 18.007 3.519 -11.112 1.00 84.12 72 HIS A C 1
ATOM 557 O O . HIS A 1 72 ? 18.799 3.920 -11.964 1.00 84.12 72 HIS A O 1
ATOM 563 N N . LEU A 1 73 ? 18.418 2.865 -10.022 1.00 89.25 73 LEU A N 1
ATOM 564 C CA . LEU A 1 73 ? 19.820 2.553 -9.759 1.00 89.25 73 LEU A CA 1
ATOM 565 C C . LEU A 1 73 ? 20.206 1.213 -10.413 1.00 89.25 73 LEU A C 1
ATOM 567 O O . LEU A 1 73 ? 19.412 0.273 -10.397 1.00 89.25 73 LEU A O 1
ATOM 571 N N . PRO A 1 74 ? 21.443 1.069 -10.927 1.00 87.56 74 PRO A N 1
ATOM 572 C CA . PRO A 1 74 ? 21.900 -0.157 -11.595 1.00 87.56 74 PRO A CA 1
ATOM 573 C C . PRO A 1 74 ? 21.906 -1.400 -10.685 1.00 87.56 74 PRO A C 1
ATOM 575 O O . PRO A 1 74 ? 21.829 -2.516 -11.184 1.00 87.56 74 PRO A O 1
ATOM 578 N N . ASN A 1 75 ? 21.930 -1.206 -9.362 1.00 91.06 75 ASN A N 1
ATOM 579 C CA . ASN A 1 75 ? 21.806 -2.253 -8.337 1.00 91.06 75 ASN A CA 1
ATOM 580 C C . ASN A 1 75 ? 20.538 -2.060 -7.486 1.00 91.06 75 ASN A C 1
ATOM 582 O O . ASN A 1 75 ? 20.548 -2.267 -6.273 1.00 91.06 75 ASN A O 1
ATOM 586 N N . GLY A 1 76 ? 19.475 -1.557 -8.113 1.00 91.69 76 GLY A N 1
ATOM 587 C CA . GLY A 1 76 ? 18.211 -1.238 -7.467 1.00 91.69 76 GLY A CA 1
ATOM 588 C C . GLY A 1 76 ? 17.426 -2.447 -6.962 1.00 91.69 76 GLY A C 1
ATOM 589 O O . GLY A 1 76 ? 17.874 -3.595 -6.973 1.00 91.69 76 GLY A O 1
ATOM 590 N N . LEU A 1 77 ? 16.198 -2.174 -6.525 1.00 92.88 77 LEU A N 1
ATOM 591 C CA . LEU A 1 77 ? 15.279 -3.192 -6.035 1.00 92.88 77 LEU A CA 1
ATOM 592 C C . LEU A 1 77 ? 14.952 -4.215 -7.137 1.00 92.88 77 LEU A C 1
ATOM 594 O O . LEU A 1 77 ? 14.580 -3.850 -8.253 1.00 92.88 77 LEU A O 1
ATOM 598 N N . THR A 1 78 ? 15.042 -5.508 -6.817 1.00 92.88 78 THR A N 1
ATOM 599 C CA . THR A 1 78 ? 14.620 -6.558 -7.753 1.00 92.88 78 THR A CA 1
ATOM 600 C C . THR A 1 78 ? 13.120 -6.459 -8.025 1.00 92.88 78 THR A C 1
ATOM 602 O O . THR A 1 78 ? 12.343 -6.041 -7.165 1.00 92.88 78 THR A O 1
ATOM 605 N N . CYS A 1 79 ? 12.685 -6.912 -9.203 1.00 91.00 79 CYS A N 1
ATOM 606 C CA . CYS A 1 79 ? 11.270 -6.889 -9.581 1.00 91.00 79 CYS A CA 1
ATOM 607 C C . CYS A 1 79 ? 10.364 -7.580 -8.549 1.00 91.00 79 CYS A C 1
ATOM 609 O O . CYS A 1 79 ? 9.299 -7.084 -8.184 1.00 91.00 79 CYS A O 1
ATOM 611 N N . ARG A 1 80 ? 10.841 -8.706 -8.008 1.00 92.12 80 ARG A N 1
ATOM 612 C CA . ARG A 1 80 ? 10.164 -9.439 -6.937 1.00 92.12 80 ARG A CA 1
ATOM 613 C C . ARG A 1 80 ? 10.099 -8.633 -5.639 1.00 92.12 80 ARG A C 1
ATOM 615 O O . ARG A 1 80 ? 9.050 -8.608 -5.007 1.00 92.12 80 ARG A O 1
ATOM 622 N N . GLY A 1 81 ? 11.181 -7.944 -5.273 1.00 93.88 81 GLY A N 1
ATOM 623 C CA . GLY A 1 81 ? 11.198 -7.035 -4.126 1.00 93.88 81 GLY A CA 1
ATOM 624 C C . GLY A 1 81 ? 10.193 -5.890 -4.273 1.00 93.88 81 GLY A C 1
ATOM 625 O O . GLY A 1 81 ? 9.479 -5.581 -3.322 1.00 93.88 81 GLY A O 1
ATOM 626 N N . ALA A 1 82 ? 10.068 -5.314 -5.472 1.00 92.75 82 ALA A N 1
ATOM 627 C CA . ALA A 1 82 ? 9.082 -4.269 -5.753 1.00 92.75 82 ALA A CA 1
ATOM 628 C C . ALA A 1 82 ? 7.645 -4.780 -5.573 1.00 92.75 82 ALA A C 1
ATOM 630 O O . ALA A 1 82 ? 6.849 -4.154 -4.872 1.00 92.75 82 ALA A O 1
ATOM 631 N N . LEU A 1 83 ? 7.331 -5.955 -6.129 1.00 92.44 83 LEU A N 1
ATOM 632 C CA . LEU A 1 83 ? 6.024 -6.596 -5.949 1.00 92.44 83 LEU A CA 1
ATOM 633 C C . LEU A 1 83 ? 5.737 -6.926 -4.480 1.00 92.44 83 LEU A C 1
ATOM 635 O O . LEU A 1 83 ? 4.600 -6.787 -4.027 1.00 92.44 83 LEU A O 1
ATOM 639 N N . TRP A 1 84 ? 6.756 -7.322 -3.717 1.00 93.50 84 TRP A N 1
ATOM 640 C CA . TRP A 1 84 ? 6.612 -7.565 -2.284 1.00 93.50 84 TRP A CA 1
ATOM 641 C C . TRP A 1 84 ? 6.279 -6.293 -1.510 1.00 93.50 84 TRP A C 1
ATOM 643 O O . TRP A 1 84 ? 5.343 -6.318 -0.711 1.00 93.50 84 TRP A O 1
ATOM 653 N N . LEU A 1 85 ? 6.971 -5.182 -1.786 1.00 94.25 85 LEU A N 1
ATOM 654 C CA . LEU A 1 85 ? 6.671 -3.882 -1.176 1.00 94.25 85 LEU A CA 1
ATOM 655 C C . LEU A 1 85 ? 5.247 -3.414 -1.497 1.00 94.25 85 LEU A C 1
ATOM 657 O O . LEU A 1 85 ? 4.529 -2.989 -0.591 1.00 94.25 85 LEU A O 1
ATOM 661 N N . VAL A 1 86 ? 4.820 -3.539 -2.759 1.00 92.81 86 VAL A N 1
ATOM 662 C CA . VAL A 1 86 ? 3.442 -3.222 -3.174 1.00 92.81 86 VAL A CA 1
ATOM 663 C C . VAL A 1 86 ? 2.444 -4.092 -2.414 1.00 92.81 86 VAL A C 1
ATOM 665 O O . VAL A 1 86 ? 1.501 -3.569 -1.823 1.00 92.81 86 VAL A O 1
ATOM 668 N N . GLY A 1 87 ? 2.666 -5.409 -2.381 1.00 92.25 87 GLY A N 1
ATOM 669 C CA . GLY A 1 87 ? 1.796 -6.341 -1.666 1.00 92.25 87 GLY A CA 1
ATOM 670 C C . GLY A 1 87 ? 1.696 -6.014 -0.175 1.00 92.25 87 GLY A C 1
ATOM 671 O O . GLY A 1 87 ? 0.591 -5.942 0.356 1.00 92.25 87 GLY A O 1
ATOM 672 N N . ALA A 1 88 ? 2.825 -5.725 0.483 1.00 93.25 88 ALA A N 1
ATOM 673 C CA . ALA A 1 88 ? 2.853 -5.325 1.889 1.00 93.25 88 ALA A CA 1
ATOM 674 C C . ALA A 1 88 ? 2.015 -4.063 2.133 1.00 93.25 88 ALA A C 1
ATOM 676 O O . ALA A 1 88 ? 1.183 -4.041 3.038 1.00 93.25 88 ALA A O 1
ATOM 677 N N . GLY A 1 89 ? 2.197 -3.026 1.309 1.00 94.00 89 GLY A N 1
ATOM 678 C CA . GLY A 1 89 ? 1.436 -1.780 1.418 1.00 94.00 89 GLY A CA 1
ATOM 679 C C . GLY A 1 89 ? -0.067 -1.985 1.209 1.00 94.00 89 GLY A C 1
ATOM 680 O O . GLY A 1 89 ? -0.874 -1.455 1.977 1.00 94.00 89 GLY A O 1
ATOM 681 N N . LEU A 1 90 ? -0.438 -2.804 0.219 1.00 91.25 90 LEU A N 1
ATOM 682 C CA . LEU A 1 90 ? -1.829 -3.161 -0.070 1.00 91.25 90 LEU A CA 1
ATOM 683 C C . LEU A 1 90 ? -2.490 -3.983 1.039 1.00 91.25 90 LEU A C 1
ATOM 685 O O . LEU A 1 90 ? -3.707 -3.909 1.164 1.00 91.25 90 LEU A O 1
ATOM 689 N N . GLY A 1 91 ? -1.730 -4.751 1.822 1.00 92.50 91 GLY A N 1
ATOM 690 C CA . GLY A 1 91 ? -2.239 -5.462 2.996 1.00 92.50 91 GLY A CA 1
ATOM 691 C C . GLY A 1 91 ? -2.336 -4.563 4.228 1.00 92.50 91 GLY A C 1
ATOM 692 O O . GLY A 1 91 ? -3.381 -4.480 4.865 1.00 92.50 91 GLY A O 1
ATOM 693 N N . ILE A 1 92 ? -1.259 -3.833 4.531 1.00 94.44 92 ILE A N 1
ATOM 694 C CA . ILE A 1 92 ? -1.153 -2.982 5.723 1.00 94.44 92 ILE A CA 1
ATOM 695 C C . ILE A 1 92 ? -2.214 -1.878 5.720 1.00 94.44 92 ILE A C 1
ATOM 697 O O . ILE A 1 92 ? -2.875 -1.656 6.733 1.00 94.44 92 ILE A O 1
ATOM 701 N N . SER A 1 93 ? -2.395 -1.188 4.590 1.00 94.00 93 SER A N 1
ATOM 702 C CA . SER A 1 93 ? -3.297 -0.036 4.503 1.00 94.00 93 SER A CA 1
ATOM 703 C C . SER A 1 93 ? -4.753 -0.367 4.879 1.00 94.00 93 SER A C 1
ATOM 705 O O . SER A 1 93 ? -5.277 0.270 5.795 1.00 94.00 93 SER A O 1
ATOM 707 N N . PRO A 1 94 ? -5.440 -1.335 4.239 1.00 92.81 94 PRO A N 1
ATOM 708 C CA . PRO A 1 94 ? -6.815 -1.668 4.598 1.00 92.81 94 PRO A CA 1
ATOM 709 C C . PRO A 1 94 ? -6.923 -2.287 5.997 1.00 92.81 94 PRO A C 1
ATOM 711 O O . PRO A 1 94 ? -7.940 -2.070 6.655 1.00 92.81 94 PRO A O 1
ATOM 714 N N . SER A 1 95 ? -5.884 -2.970 6.497 1.00 93.69 95 SER A N 1
ATOM 715 C CA . SER A 1 95 ? -5.890 -3.518 7.862 1.00 93.69 95 SER A CA 1
ATOM 716 C C . SER A 1 95 ? -5.846 -2.407 8.903 1.00 93.69 95 SER A C 1
ATOM 718 O O . SER A 1 95 ? -6.598 -2.438 9.874 1.00 93.69 95 SER A O 1
ATOM 720 N N . CYS A 1 96 ? -5.031 -1.378 8.670 1.00 95.62 96 CYS A N 1
ATOM 721 C CA . CYS A 1 96 ? -4.979 -0.178 9.500 1.00 95.62 96 CYS A CA 1
ATOM 722 C C . CYS A 1 96 ? -6.304 0.591 9.499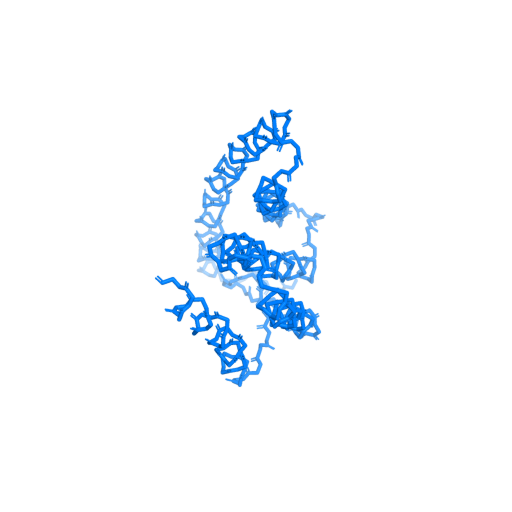 1.00 95.62 96 CYS A C 1
ATOM 724 O O . CYS A 1 96 ? -6.794 0.971 10.565 1.00 95.62 96 CYS A O 1
ATOM 726 N N . VAL A 1 97 ? -6.897 0.806 8.321 1.00 93.62 97 VAL A N 1
ATOM 727 C CA . VAL A 1 97 ? -8.191 1.495 8.196 1.00 93.62 97 VAL A CA 1
ATOM 728 C C . VAL A 1 97 ? -9.291 0.694 8.889 1.00 93.62 97 VAL A C 1
ATOM 730 O O . VAL A 1 97 ? -10.038 1.244 9.697 1.00 93.62 97 VAL A O 1
ATOM 733 N N . GLY A 1 98 ? -9.350 -0.612 8.636 1.00 93.06 98 GLY A N 1
ATOM 734 C CA . GLY A 1 98 ? -10.330 -1.499 9.245 1.00 93.06 98 GLY A CA 1
ATOM 735 C C . GLY A 1 98 ? -10.186 -1.592 10.765 1.00 93.06 98 GLY A C 1
ATOM 736 O O . GLY A 1 98 ? -11.186 -1.515 11.472 1.00 93.06 98 GLY A O 1
ATOM 737 N N . ALA A 1 99 ? -8.960 -1.647 11.295 1.00 93.75 99 ALA A N 1
ATOM 738 C CA . ALA A 1 99 ? -8.715 -1.611 12.737 1.00 93.75 99 ALA A CA 1
ATOM 739 C C . ALA A 1 99 ? -9.165 -0.282 13.372 1.00 93.75 99 ALA A C 1
ATOM 741 O O . ALA A 1 99 ? -9.780 -0.282 14.441 1.00 93.75 99 ALA A O 1
ATOM 742 N N . ALA A 1 100 ? -8.906 0.853 12.714 1.00 93.88 100 ALA A N 1
ATOM 743 C CA . ALA A 1 100 ? -9.338 2.163 13.198 1.00 93.88 100 ALA A CA 1
ATOM 744 C C . ALA A 1 100 ? -10.871 2.317 13.187 1.00 93.88 100 ALA A C 1
ATOM 746 O O . ALA A 1 100 ? -11.438 2.880 14.128 1.00 93.88 100 ALA A O 1
ATOM 747 N N . LEU A 1 101 ? -11.549 1.803 12.155 1.00 93.38 101 LEU A N 1
ATOM 748 C CA . LEU A 1 101 ? -13.014 1.773 12.083 1.00 93.38 101 LEU A CA 1
ATOM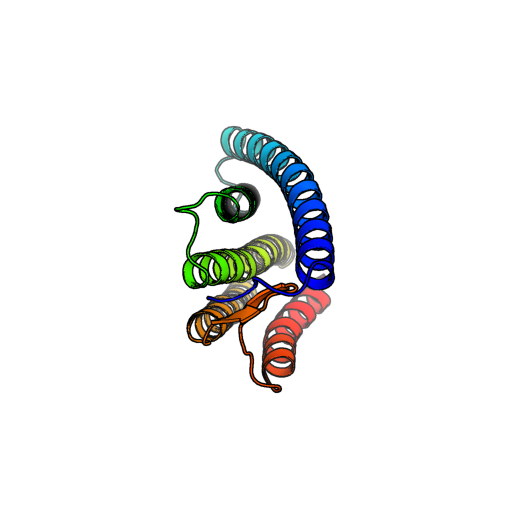 749 C C . LEU A 1 101 ? -13.609 0.842 13.139 1.00 93.38 101 LEU A C 1
ATOM 751 O O . LEU A 1 101 ? -14.533 1.243 13.845 1.00 93.38 101 LEU A O 1
ATOM 755 N N . LEU A 1 102 ? -13.030 -0.348 13.315 1.00 93.06 102 LEU A N 1
ATOM 756 C CA . LEU A 1 102 ? -13.456 -1.304 14.332 1.00 93.06 102 LEU A CA 1
ATOM 757 C C . LEU A 1 102 ? -13.326 -0.721 15.740 1.00 93.06 102 LEU A C 1
ATOM 759 O O . LEU A 1 102 ? -14.233 -0.886 16.550 1.00 93.06 102 LEU A O 1
ATOM 763 N N . GLN A 1 103 ? -12.251 0.021 16.021 1.00 93.38 103 GLN A N 1
ATOM 764 C CA . GLN A 1 103 ? -12.091 0.710 17.302 1.00 93.38 103 GLN A CA 1
ATOM 765 C C . GLN A 1 103 ? -13.223 1.719 17.550 1.00 93.38 103 GLN A C 1
ATOM 767 O O . GLN A 1 103 ? -13.742 1.793 18.663 1.00 93.38 103 GLN A O 1
ATOM 772 N N . LYS A 1 104 ? -13.615 2.495 16.532 1.00 92.38 104 LYS A N 1
ATOM 773 C CA . LYS A 1 104 ? -14.719 3.458 16.658 1.00 92.38 104 LYS A CA 1
ATOM 774 C C . LYS A 1 104 ? -16.062 2.758 16.846 1.00 92.38 104 LYS A C 1
ATOM 776 O O . LYS A 1 104 ? -16.795 3.126 17.758 1.00 92.38 104 LYS A O 1
ATOM 781 N N . ALA A 1 105 ? -16.350 1.739 16.041 1.00 92.44 105 ALA A N 1
ATOM 782 C CA . ALA A 1 105 ? -17.577 0.956 16.159 1.00 92.44 105 ALA A CA 1
ATOM 783 C C . ALA A 1 105 ? -17.683 0.282 17.537 1.00 92.44 105 ALA A C 1
ATOM 785 O O . ALA A 1 105 ? -18.735 0.318 18.162 1.00 92.44 105 ALA A O 1
ATOM 786 N N . TYR A 1 106 ? -16.577 -0.249 18.062 1.00 93.12 106 TYR A N 1
ATOM 787 C CA . TYR A 1 106 ? -16.536 -0.861 19.390 1.00 93.12 106 TYR A CA 1
ATOM 788 C C . TYR A 1 106 ? -16.881 0.121 20.521 1.00 93.12 106 TYR A C 1
ATOM 790 O O . TYR A 1 106 ? -17.560 -0.258 21.471 1.00 93.12 106 TYR A O 1
ATOM 798 N N . ILE A 1 107 ? -16.448 1.382 20.412 1.00 93.88 107 ILE A N 1
ATOM 799 C CA . ILE A 1 107 ? -16.783 2.428 21.392 1.00 93.88 107 ILE A CA 1
ATOM 800 C C . ILE A 1 107 ? -18.258 2.842 21.274 1.00 93.88 107 ILE A C 1
ATOM 802 O O . ILE A 1 107 ? -18.897 3.083 22.291 1.00 93.88 107 ILE A O 1
ATOM 806 N N . VAL A 1 108 ? -18.800 2.923 20.054 1.00 95.19 108 VAL A N 1
ATOM 807 C CA . VAL A 1 108 ? -20.206 3.300 19.815 1.00 95.19 108 VAL A CA 1
ATOM 808 C C . VAL A 1 108 ? -21.177 2.210 20.287 1.00 95.19 108 VAL A C 1
ATOM 810 O O . VAL A 1 108 ? -22.224 2.527 20.839 1.00 95.19 108 VAL A O 1
ATOM 813 N N . HIS A 1 109 ? -20.817 0.934 20.128 1.00 94.44 109 HIS A N 1
ATOM 814 C CA . HIS A 1 109 ? -21.642 -0.225 20.506 1.00 94.44 109 HIS A CA 1
ATOM 815 C C . HIS A 1 109 ? -21.375 -0.722 21.937 1.00 94.44 109 HIS A C 1
ATOM 817 O O . HIS A 1 109 ? -21.330 -1.930 22.173 1.00 94.44 109 HIS A O 1
ATOM 823 N N . ASP A 1 110 ? -21.149 0.207 22.870 1.00 94.75 110 ASP A N 1
ATOM 824 C CA . ASP A 1 110 ? -20.983 -0.038 24.314 1.00 94.75 110 ASP A CA 1
ATOM 825 C C . ASP A 1 110 ? -20.081 -1.243 24.652 1.00 94.75 110 ASP A C 1
ATOM 827 O O . ASP A 1 110 ? -20.419 -2.125 25.440 1.00 94.75 110 ASP A O 1
ATOM 831 N N . TYR A 1 111 ? -18.910 -1.314 24.010 1.00 92.88 111 TYR A N 1
ATOM 832 C CA . TYR A 1 111 ? -17.899 -2.341 24.278 1.00 92.88 111 TYR A CA 1
ATOM 833 C C . TYR A 1 111 ? -18.354 -3.791 23.994 1.00 92.88 111 TYR A C 1
ATOM 835 O O . TYR A 1 111 ? -17.867 -4.744 24.616 1.00 92.88 111 TYR A O 1
ATOM 843 N N . ASN A 1 112 ? -19.247 -4.003 23.019 1.00 93.88 112 ASN A N 1
ATOM 844 C CA . ASN A 1 112 ? -19.692 -5.346 22.641 1.00 93.88 112 ASN A CA 1
ATOM 845 C C . ASN A 1 112 ? -18.545 -6.215 22.072 1.00 93.88 112 ASN A C 1
ATOM 847 O O . ASN A 1 112 ? -18.044 -6.007 20.961 1.00 93.88 112 ASN A O 1
ATOM 851 N N . LYS A 1 113 ? -18.161 -7.255 22.825 1.00 94.31 113 LYS A N 1
ATOM 852 C CA . LYS A 1 113 ? -17.065 -8.183 22.486 1.00 94.31 113 LYS A CA 1
ATOM 853 C C . LYS A 1 113 ? -17.324 -9.002 21.218 1.00 94.31 113 LYS A C 1
ATOM 855 O O . LYS A 1 113 ? -16.366 -9.365 20.536 1.00 94.31 113 LYS A O 1
ATOM 860 N N . TRP A 1 114 ? -18.585 -9.276 20.878 1.00 94.88 114 TRP A N 1
ATOM 861 C CA . TRP A 1 114 ? -18.930 -10.035 19.669 1.00 94.88 114 TRP A CA 1
ATOM 862 C C . TRP A 1 114 ? -18.539 -9.288 18.396 1.00 94.88 114 TRP A C 1
ATOM 864 O O . TRP A 1 114 ? -17.968 -9.881 17.481 1.00 94.88 114 TRP A O 1
ATOM 874 N N . LEU A 1 115 ? -18.774 -7.974 18.370 1.00 91.00 115 LEU A N 1
ATOM 875 C CA . LEU A 1 115 ? -18.434 -7.123 17.232 1.00 91.00 115 LEU A CA 1
ATOM 876 C C . LEU A 1 115 ? -16.914 -7.055 17.024 1.00 91.00 115 LEU A C 1
ATOM 878 O O . LEU A 1 115 ? -16.435 -7.143 15.896 1.00 91.00 115 LEU A O 1
ATOM 882 N N . MET A 1 116 ? -16.147 -6.995 18.118 1.00 92.88 116 MET A N 1
ATOM 883 C CA . MET A 1 116 ? -14.685 -7.064 18.074 1.00 92.88 116 MET A CA 1
ATOM 884 C C . MET A 1 116 ? -14.189 -8.419 17.545 1.00 92.88 116 MET A C 1
ATOM 886 O O . MET A 1 116 ? -13.299 -8.444 16.696 1.00 92.88 116 MET A O 1
ATOM 890 N N . GLY A 1 117 ? -14.774 -9.533 17.997 1.00 94.69 117 GLY A N 1
ATOM 891 C CA . GLY A 1 117 ? -14.419 -10.874 17.520 1.00 94.69 117 GLY A CA 1
ATOM 892 C C . GLY A 1 117 ? -14.650 -11.045 16.016 1.00 94.69 117 GLY A C 1
ATOM 893 O O . GLY A 1 117 ? -13.731 -11.430 15.294 1.00 94.69 117 GLY A O 1
ATOM 894 N N . ILE A 1 118 ? -15.845 -10.686 15.533 1.00 93.81 118 ILE A N 1
ATOM 895 C CA . ILE A 1 118 ? -16.190 -10.735 14.102 1.00 93.81 118 ILE A CA 1
ATOM 896 C C . ILE A 1 118 ? -15.266 -9.816 13.294 1.00 93.81 118 ILE A C 1
ATOM 898 O O . ILE A 1 118 ? -14.729 -10.229 12.268 1.00 93.81 118 ILE A O 1
ATOM 902 N N . GLY A 1 119 ? -15.018 -8.598 13.783 1.00 92.44 119 GLY A N 1
ATOM 903 C CA . GLY A 1 119 ? -14.115 -7.651 13.135 1.00 92.44 119 GLY A CA 1
ATOM 904 C C . GLY A 1 119 ? -12.690 -8.186 12.985 1.00 92.44 119 GLY A C 1
ATOM 905 O O . GLY A 1 119 ? -12.116 -8.079 11.907 1.00 92.44 119 GLY A O 1
ATOM 906 N N . ILE A 1 120 ? -12.126 -8.818 14.020 1.00 93.25 120 ILE A N 1
ATOM 907 C CA . ILE A 1 120 ? -10.779 -9.412 13.954 1.00 93.25 120 ILE A CA 1
ATOM 908 C C . ILE A 1 120 ? -10.727 -10.548 12.927 1.00 93.25 120 ILE A C 1
ATOM 910 O O . ILE A 1 120 ? -9.786 -10.599 12.135 1.00 93.25 120 ILE A O 1
ATOM 914 N N . ILE A 1 121 ? -11.732 -11.430 12.909 1.00 94.75 121 ILE A N 1
ATOM 915 C CA . ILE A 1 121 ? -11.802 -12.543 11.948 1.00 94.75 121 ILE A CA 1
ATOM 916 C C . ILE A 1 121 ? -11.841 -12.008 10.512 1.00 94.75 121 ILE A C 1
ATOM 918 O O . ILE A 1 121 ? -11.100 -12.489 9.656 1.00 94.75 121 ILE A O 1
ATOM 922 N N . LEU A 1 122 ? -12.651 -10.979 10.258 1.00 92.75 122 LEU A N 1
ATOM 923 C CA . LEU A 1 122 ? -12.751 -10.363 8.937 1.00 92.75 122 LEU A CA 1
ATOM 924 C C . LEU A 1 122 ? -11.453 -9.644 8.530 1.00 92.75 122 LEU A C 1
ATOM 926 O O . LEU A 1 122 ? -11.005 -9.772 7.391 1.00 92.75 122 LEU A O 1
ATOM 930 N N . LEU A 1 123 ? -10.795 -8.939 9.457 1.00 91.38 123 LEU A N 1
ATOM 931 C CA . LEU A 1 123 ? -9.508 -8.284 9.187 1.00 91.38 123 LEU A CA 1
ATOM 932 C C . LEU A 1 123 ? -8.383 -9.290 8.914 1.00 91.38 123 LEU A C 1
ATOM 934 O O . LEU A 1 123 ? -7.495 -9.004 8.112 1.00 91.38 123 LEU A O 1
ATOM 938 N N . LEU A 1 124 ? -8.437 -10.484 9.511 1.00 91.38 124 LEU A N 1
ATOM 939 C CA . LEU A 1 124 ? -7.461 -11.553 9.278 1.00 91.38 124 LEU A CA 1
ATOM 940 C C . LEU A 1 124 ? -7.497 -12.091 7.837 1.00 91.38 124 LEU A C 1
ATOM 942 O O . LEU A 1 124 ? -6.517 -12.656 7.354 1.00 91.38 124 LEU A O 1
ATOM 946 N N . GLN A 1 125 ? -8.592 -11.878 7.111 1.00 88.81 125 GLN A N 1
ATOM 947 C CA . GLN A 1 125 ? -8.722 -12.312 5.722 1.00 88.81 125 GLN A CA 1
ATOM 948 C C . GLN A 1 125 ? -7.921 -11.425 4.742 1.00 88.81 125 GLN A C 1
ATOM 950 O O . GLN A 1 125 ? -7.578 -11.855 3.639 1.00 88.81 125 GLN A O 1
ATOM 955 N N . GLN A 1 126 ? -7.537 -10.210 5.145 1.00 89.25 126 GLN A N 1
ATOM 956 C CA . GLN A 1 126 ? -6.739 -9.289 4.324 1.00 89.25 126 GLN A CA 1
ATOM 957 C C . GLN A 1 126 ? -5.270 -9.719 4.110 1.00 89.25 126 GLN A C 1
ATOM 959 O O . GLN A 1 126 ? -4.800 -9.681 2.964 1.00 89.25 126 GLN A O 1
ATOM 964 N N . PRO A 1 127 ? -4.511 -10.176 5.129 1.00 89.88 127 PRO A N 1
ATOM 965 C CA . PRO A 1 127 ? -3.166 -10.709 4.906 1.00 89.88 127 PRO A CA 1
ATOM 966 C C . PRO A 1 127 ? -3.172 -11.975 4.040 1.00 89.88 127 PRO A C 1
ATOM 968 O O . PRO A 1 127 ? -2.213 -12.203 3.304 1.00 89.88 127 PRO A O 1
ATOM 971 N N . PHE A 1 128 ? -4.263 -12.749 4.032 1.00 90.56 128 PHE A N 1
ATOM 972 C CA . PHE A 1 128 ? -4.406 -13.882 3.114 1.00 90.56 128 PHE A CA 1
ATOM 973 C C . PHE A 1 128 ? -4.390 -13.441 1.640 1.00 90.56 128 PHE A C 1
ATOM 975 O O . PHE A 1 128 ? -3.685 -14.033 0.824 1.00 90.56 128 PHE A O 1
ATOM 982 N N . PHE A 1 129 ? -5.077 -12.347 1.294 1.00 89.69 129 PHE A N 1
ATOM 983 C CA . PHE A 1 129 ? -5.000 -11.775 -0.055 1.00 89.69 129 PHE A CA 1
ATOM 984 C C . PHE A 1 129 ? -3.574 -11.323 -0.406 1.00 89.69 129 PHE A C 1
ATOM 986 O O . PHE A 1 129 ? -3.087 -11.577 -1.507 1.00 89.69 129 PHE A O 1
ATOM 993 N N . THR A 1 130 ? -2.875 -10.708 0.551 1.00 91.06 130 THR A N 1
ATOM 994 C CA . THR A 1 130 ? -1.469 -10.300 0.377 1.00 91.06 130 THR A CA 1
ATOM 995 C C . THR A 1 130 ? -0.566 -11.498 0.094 1.00 91.06 130 THR A C 1
ATOM 997 O O . THR A 1 130 ? 0.281 -11.437 -0.796 1.00 91.06 130 THR A O 1
ATOM 1000 N N . TYR A 1 131 ? -0.786 -12.613 0.792 1.00 91.81 131 TYR A N 1
ATOM 1001 C CA . TYR A 1 131 ? -0.052 -13.853 0.562 1.00 91.81 131 TYR A CA 1
ATOM 1002 C C . TYR A 1 131 ? -0.270 -14.404 -0.854 1.00 91.81 131 TYR A C 1
ATOM 1004 O O . TYR A 1 131 ? 0.701 -14.748 -1.529 1.00 91.81 131 TYR A O 1
ATOM 1012 N N . LEU A 1 132 ? -1.514 -14.417 -1.348 1.00 90.56 132 LEU A N 1
ATOM 1013 C CA . LEU A 1 132 ? -1.810 -14.824 -2.729 1.00 90.56 132 LEU A CA 1
ATOM 1014 C C . LEU A 1 132 ? -1.091 -13.933 -3.749 1.00 90.56 132 LEU A C 1
ATOM 1016 O O . LEU A 1 132 ? -0.544 -14.427 -4.736 1.00 90.56 132 LEU A O 1
ATOM 1020 N N . VAL A 1 133 ? -1.045 -12.624 -3.489 1.00 89.25 133 VAL A N 1
ATOM 1021 C CA . VAL A 1 133 ? -0.304 -11.675 -4.324 1.00 89.25 133 VAL A CA 1
ATOM 1022 C C . VAL A 1 133 ? 1.199 -11.959 -4.289 1.00 89.25 133 VAL A C 1
ATOM 1024 O O . VAL A 1 133 ? 1.849 -11.931 -5.330 1.00 89.25 133 VAL A O 1
ATOM 1027 N N . TRP A 1 134 ? 1.770 -12.283 -3.134 1.00 90.06 134 TRP A N 1
ATOM 1028 C CA . TRP A 1 134 ? 3.196 -12.601 -3.015 1.00 90.06 134 TRP A CA 1
ATOM 1029 C C . TRP A 1 134 ? 3.601 -13.938 -3.631 1.00 90.06 134 TRP A C 1
ATOM 1031 O O . TRP A 1 134 ? 4.746 -14.078 -4.069 1.00 90.06 134 TRP A O 1
ATOM 1041 N N . ALA A 1 135 ? 2.689 -14.908 -3.656 1.00 92.00 135 ALA A N 1
ATOM 1042 C CA . ALA A 1 135 ? 2.906 -16.203 -4.289 1.00 92.00 135 ALA A CA 1
ATOM 1043 C C . ALA A 1 135 ? 2.839 -16.129 -5.826 1.00 92.00 135 ALA A C 1
ATOM 1045 O O . ALA A 1 135 ? 3.345 -17.021 -6.506 1.00 92.00 135 ALA A O 1
ATOM 1046 N N . SER A 1 136 ? 2.232 -15.074 -6.379 1.00 91.44 136 SER A N 1
ATOM 1047 C CA . SER A 1 136 ? 2.092 -14.906 -7.826 1.00 91.44 136 SER A CA 1
ATOM 1048 C C . SER A 1 136 ? 3.434 -14.614 -8.526 1.00 91.44 136 SER A C 1
ATOM 1050 O O . SER A 1 136 ? 4.269 -13.872 -7.994 1.00 91.44 136 SER A O 1
ATOM 1052 N N . PRO A 1 137 ? 3.665 -15.166 -9.731 1.00 93.50 137 PRO A N 1
ATOM 1053 C CA . PRO A 1 137 ? 4.855 -14.857 -10.510 1.00 93.50 137 PRO A CA 1
ATOM 1054 C C . PRO A 1 137 ? 4.786 -13.431 -11.074 1.00 93.50 137 PRO A C 1
ATOM 1056 O O . PRO A 1 137 ? 3.770 -12.999 -11.624 1.00 93.50 137 PRO A O 1
ATOM 1059 N N . GLY A 1 138 ? 5.899 -12.708 -10.951 1.00 92.44 138 GLY A N 1
ATOM 1060 C CA . GLY A 1 138 ? 6.098 -11.401 -11.570 1.00 92.44 138 GLY A CA 1
ATOM 1061 C C . GLY A 1 138 ? 6.814 -11.520 -12.909 1.00 92.44 138 GLY A C 1
ATOM 1062 O O . GLY A 1 138 ? 7.802 -12.247 -13.013 1.00 92.44 138 GLY A O 1
ATOM 1063 N N . ILE A 1 139 ? 6.348 -10.777 -13.908 1.00 92.88 139 ILE A N 1
ATOM 1064 C CA . ILE A 1 139 ? 7.002 -10.619 -15.208 1.00 92.88 139 ILE A CA 1
ATOM 1065 C C . ILE A 1 139 ? 7.427 -9.161 -15.405 1.00 92.88 139 ILE A C 1
ATOM 1067 O O . ILE A 1 139 ? 6.792 -8.233 -14.902 1.00 92.88 139 ILE A O 1
ATOM 1071 N N . ILE A 1 140 ? 8.528 -8.958 -16.126 1.00 88.94 140 ILE A N 1
ATOM 1072 C CA . ILE A 1 140 ? 9.024 -7.624 -16.470 1.00 88.94 140 ILE A CA 1
ATOM 1073 C C . ILE A 1 140 ? 8.489 -7.272 -17.858 1.00 88.94 140 ILE A C 1
ATOM 1075 O O . ILE A 1 140 ? 8.756 -7.993 -18.817 1.00 88.94 140 ILE A O 1
ATOM 1079 N N . LEU A 1 141 ? 7.748 -6.171 -17.958 1.00 87.00 141 LEU A N 1
ATOM 1080 C CA . LEU A 1 141 ? 7.287 -5.584 -19.211 1.00 87.00 141 LEU A CA 1
ATOM 1081 C C . LEU A 1 141 ? 8.081 -4.305 -19.518 1.00 87.00 141 LEU A C 1
ATOM 1083 O O . LEU A 1 141 ? 8.385 -3.533 -18.603 1.00 87.00 141 LEU A O 1
ATOM 1087 N N . PRO A 1 142 ? 8.369 -4.028 -20.799 1.00 78.25 142 PRO A N 1
ATOM 1088 C CA . PRO A 1 142 ? 9.099 -2.827 -21.199 1.00 78.25 142 PRO A CA 1
ATOM 1089 C C . PRO A 1 142 ? 8.324 -1.531 -20.919 1.00 78.25 142 PRO A C 1
ATOM 1091 O O . PRO A 1 142 ? 8.937 -0.519 -20.584 1.00 78.25 142 PRO A O 1
ATOM 1094 N N . SER A 1 143 ? 6.989 -1.571 -20.994 1.00 79.69 143 SER A N 1
ATOM 1095 C CA . SER A 1 143 ? 6.117 -0.402 -20.831 1.00 79.69 143 SER A CA 1
ATOM 1096 C C . SER A 1 143 ? 5.776 -0.080 -19.373 1.00 79.69 143 SER A C 1
ATOM 1098 O O . SER A 1 143 ? 5.739 1.087 -18.996 1.00 79.69 143 SER A O 1
ATOM 1100 N N . SER A 1 144 ? 5.540 -1.097 -18.539 1.00 77.19 144 SER A N 1
ATOM 1101 C CA . SER A 1 144 ? 5.008 -0.927 -17.176 1.00 77.19 144 SER A CA 1
ATOM 1102 C C . SER A 1 144 ? 5.968 -1.360 -16.061 1.00 77.19 144 SER A C 1
ATOM 1104 O O . SER A 1 144 ? 5.589 -1.371 -14.891 1.00 77.19 144 SER A O 1
ATOM 1106 N N . GLY A 1 145 ? 7.202 -1.751 -16.396 1.00 85.44 145 GLY A N 1
ATOM 1107 C CA . GLY A 1 145 ? 8.166 -2.259 -15.423 1.00 85.44 145 GLY A CA 1
ATOM 1108 C C . GLY A 1 145 ? 7.770 -3.644 -14.916 1.00 85.44 145 GLY A C 1
ATOM 1109 O O . GLY A 1 145 ? 7.819 -4.613 -15.662 1.00 85.44 145 GLY A O 1
ATOM 1110 N N . CYS A 1 146 ? 7.393 -3.760 -13.646 1.00 90.25 146 CYS A N 1
ATOM 1111 C CA . CYS A 1 146 ? 7.046 -5.038 -13.024 1.00 90.25 146 CYS A CA 1
ATOM 1112 C C . CYS A 1 146 ? 5.539 -5.244 -12.967 1.00 90.25 146 CYS A C 1
ATOM 1114 O O . CYS A 1 146 ? 4.835 -4.494 -12.293 1.00 90.25 146 CYS A O 1
ATOM 1116 N N . LEU A 1 147 ? 5.055 -6.295 -13.626 1.00 91.12 147 LEU A N 1
ATOM 1117 C CA . LEU A 1 147 ? 3.657 -6.700 -13.592 1.00 91.12 147 LEU A CA 1
ATOM 1118 C C . LEU A 1 147 ? 3.541 -8.052 -12.887 1.00 91.12 147 LEU A C 1
ATOM 1120 O O . LEU A 1 147 ? 4.292 -8.980 -13.180 1.00 91.12 147 LEU A O 1
ATOM 1124 N N . SER A 1 148 ? 2.589 -8.182 -11.970 1.00 91.50 148 SER A N 1
ATOM 1125 C CA . SER A 1 148 ? 2.221 -9.493 -11.440 1.00 91.50 148 SER A CA 1
ATOM 1126 C C . SER A 1 148 ? 1.121 -10.120 -12.301 1.00 91.50 148 SER A C 1
ATOM 1128 O O . SER A 1 148 ? 0.124 -9.474 -12.635 1.00 91.50 148 SER A O 1
ATOM 1130 N N . CYS A 1 149 ? 1.314 -11.386 -12.671 1.00 92.25 149 CYS A N 1
ATOM 1131 C CA . CYS A 1 149 ? 0.333 -12.158 -13.423 1.00 92.25 149 CYS A CA 1
ATOM 1132 C C . CYS A 1 149 ? -0.722 -12.729 -12.475 1.00 92.25 149 CYS A C 1
ATOM 1134 O O . CYS A 1 149 ? -0.563 -13.824 -11.929 1.00 92.25 149 CYS A O 1
ATOM 1136 N N . TYR A 1 150 ? -1.817 -11.993 -12.297 1.00 90.19 150 TYR A N 1
ATOM 1137 C CA . TYR A 1 150 ? -2.949 -12.458 -11.502 1.00 90.19 150 TYR A CA 1
ATOM 1138 C C . TYR A 1 150 ? -3.948 -13.269 -12.336 1.00 90.19 150 TYR A C 1
ATOM 1140 O O . TYR A 1 150 ? -4.227 -12.927 -13.489 1.00 90.19 150 TYR A O 1
ATOM 1148 N N . PRO A 1 151 ? -4.556 -14.316 -11.756 1.00 92.44 151 PRO A N 1
ATOM 1149 C CA . PRO A 1 151 ? -5.648 -15.021 -12.406 1.00 92.44 151 PRO A CA 1
ATOM 1150 C C . PRO A 1 151 ? -6.912 -14.149 -12.472 1.00 92.44 151 PRO A C 1
ATOM 1152 O O . PRO A 1 151 ? -7.182 -13.340 -11.583 1.00 92.44 151 PRO A O 1
ATOM 1155 N N . LYS A 1 152 ? -7.744 -14.366 -13.501 1.00 94.19 152 LYS A N 1
ATOM 1156 C CA . LYS A 1 152 ? -8.962 -13.571 -13.774 1.00 94.19 152 LYS A CA 1
ATOM 1157 C C . LYS A 1 152 ? -9.987 -13.554 -12.628 1.00 94.19 152 LYS A C 1
ATOM 1159 O O . LYS A 1 152 ? -10.817 -12.655 -12.575 1.00 94.19 152 LYS A O 1
ATOM 1164 N N . TYR A 1 153 ? -9.944 -14.525 -11.716 1.00 93.00 153 TYR A N 1
ATOM 1165 C CA . TYR A 1 153 ? -10.854 -14.606 -10.569 1.00 93.00 153 TYR A CA 1
ATOM 1166 C C . TYR A 1 153 ? -10.413 -13.758 -9.361 1.00 93.00 153 TYR A C 1
ATOM 1168 O O . TYR A 1 153 ? -11.192 -13.559 -8.433 1.00 93.00 153 TYR A O 1
ATOM 1176 N N . LEU A 1 154 ? -9.177 -13.248 -9.341 1.00 91.31 154 LEU A N 1
ATOM 1177 C CA . LEU A 1 154 ? -8.619 -12.536 -8.187 1.00 91.31 154 LEU A CA 1
ATOM 1178 C C . LEU A 1 154 ? -9.375 -11.240 -7.813 1.00 91.31 154 LEU A C 1
ATOM 1180 O O . LEU A 1 154 ? -9.563 -11.009 -6.617 1.00 91.31 154 LEU A O 1
ATOM 1184 N N . PRO A 1 155 ? -9.886 -10.432 -8.767 1.00 92.62 155 PRO A N 1
ATOM 1185 C CA . PRO A 1 155 ? -10.744 -9.289 -8.446 1.00 92.62 155 PRO A CA 1
ATOM 1186 C C . PRO A 1 155 ? -12.033 -9.691 -7.722 1.00 92.62 155 PRO A C 1
ATOM 1188 O O . PRO A 1 155 ? -12.446 -9.012 -6.786 1.00 92.62 155 PRO A O 1
ATOM 1191 N N . TRP A 1 156 ? -12.635 -10.821 -8.106 1.00 95.12 156 TRP A N 1
ATOM 1192 C CA . TRP A 1 156 ? -13.846 -11.342 -7.467 1.00 95.12 156 TRP A CA 1
ATOM 1193 C C . TRP A 1 156 ? -13.575 -11.825 -6.044 1.00 95.12 156 TRP A C 1
ATOM 1195 O O . TRP A 1 156 ? -14.370 -11.557 -5.149 1.00 95.12 156 TRP A O 1
ATOM 1205 N N . ILE A 1 157 ? -12.424 -12.465 -5.811 1.00 93.12 157 ILE A N 1
ATOM 1206 C CA . ILE A 1 157 ? -11.986 -12.828 -4.456 1.00 93.12 157 ILE A CA 1
ATOM 1207 C C . ILE A 1 157 ? -11.796 -11.572 -3.606 1.00 93.12 157 ILE A C 1
ATOM 1209 O O . ILE A 1 157 ? -12.301 -11.515 -2.489 1.00 93.12 157 ILE A O 1
ATOM 1213 N N . LYS A 1 158 ? -11.105 -10.551 -4.132 1.00 91.94 158 LYS A N 1
ATOM 1214 C CA . LYS A 1 158 ? -10.902 -9.287 -3.414 1.00 91.94 158 LYS A CA 1
ATOM 1215 C C . LYS A 1 158 ? -12.238 -8.645 -3.036 1.00 91.94 158 LYS A C 1
ATOM 1217 O O . LYS A 1 158 ? -12.432 -8.289 -1.879 1.00 91.94 158 LYS A O 1
ATOM 1222 N N . LEU A 1 159 ? -13.169 -8.568 -3.988 1.00 93.56 159 LEU A N 1
ATOM 1223 C CA . LEU A 1 159 ? -14.513 -8.046 -3.755 1.00 93.56 159 LEU A CA 1
ATOM 1224 C C . LEU A 1 159 ? -15.245 -8.842 -2.665 1.00 93.56 159 LEU A C 1
ATOM 1226 O O . LEU A 1 159 ? -15.823 -8.247 -1.762 1.00 93.56 159 LEU A O 1
ATOM 1230 N N . GLY A 1 160 ? -15.181 -10.175 -2.717 1.00 94.31 160 GLY A N 1
ATOM 1231 C CA . GLY A 1 160 ? -15.802 -11.049 -1.722 1.00 94.31 160 GLY A CA 1
ATOM 1232 C C . GLY A 1 160 ? -15.205 -10.925 -0.317 1.00 94.31 160 GLY A C 1
ATOM 1233 O O . GLY A 1 160 ? -15.921 -11.149 0.652 1.00 94.31 160 GLY A O 1
ATOM 1234 N N . ILE A 1 161 ? -13.930 -10.544 -0.191 1.00 91.88 161 ILE A N 1
ATOM 1235 C CA . ILE A 1 161 ? -13.266 -10.298 1.101 1.00 91.88 161 ILE A CA 1
ATOM 1236 C C . ILE A 1 161 ? -13.595 -8.896 1.637 1.00 91.88 161 ILE A C 1
ATOM 1238 O O . ILE A 1 161 ? -13.858 -8.735 2.827 1.00 91.88 161 ILE A O 1
ATOM 1242 N N . ASP A 1 162 ? -13.604 -7.881 0.771 1.00 92.00 162 ASP A N 1
ATOM 1243 C CA . ASP A 1 162 ? -13.819 -6.487 1.180 1.00 92.00 162 ASP A CA 1
ATOM 1244 C C . ASP A 1 162 ? -15.314 -6.178 1.430 1.00 92.00 162 ASP A C 1
ATOM 1246 O O . ASP A 1 162 ? -15.648 -5.354 2.286 1.00 92.00 162 ASP A O 1
ATOM 1250 N N . MET A 1 163 ? -16.237 -6.849 0.727 1.00 94.69 163 MET A N 1
ATOM 1251 C CA . MET A 1 163 ? -17.682 -6.602 0.838 1.00 94.69 163 MET A CA 1
ATOM 1252 C C . MET A 1 163 ? -18.248 -6.868 2.247 1.00 94.69 163 MET A C 1
ATOM 1254 O O . MET A 1 163 ? -18.936 -5.984 2.756 1.00 94.69 163 MET A O 1
ATOM 1258 N N . PRO A 1 164 ? -17.971 -8.002 2.924 1.00 92.31 164 PRO A N 1
ATOM 1259 C CA . PRO A 1 164 ? -18.486 -8.256 4.270 1.00 92.31 164 PRO A CA 1
ATOM 1260 C C . PRO A 1 164 ? -18.015 -7.221 5.293 1.00 92.31 164 PRO A C 1
ATOM 1262 O O . PRO A 1 164 ? -18.806 -6.781 6.121 1.00 92.31 164 PRO A O 1
ATOM 1265 N N . ILE A 1 165 ? -16.751 -6.790 5.211 1.00 90.00 165 ILE A N 1
ATOM 1266 C CA . ILE A 1 165 ? -16.190 -5.758 6.096 1.00 90.00 165 ILE A CA 1
ATOM 1267 C C . ILE A 1 165 ? -16.958 -4.448 5.919 1.00 90.00 165 ILE A C 1
ATOM 1269 O O . ILE A 1 165 ? -17.415 -3.853 6.895 1.00 90.00 165 ILE A O 1
ATOM 1273 N N . ASN A 1 166 ? -17.136 -4.022 4.668 1.00 91.75 166 ASN A N 1
ATOM 1274 C CA . ASN A 1 166 ? -17.847 -2.788 4.353 1.00 91.75 166 ASN A CA 1
ATOM 1275 C C . ASN A 1 166 ? -19.327 -2.863 4.748 1.00 91.75 166 ASN A C 1
ATOM 1277 O O . ASN A 1 166 ? -19.866 -1.879 5.246 1.00 91.75 166 ASN A O 1
ATOM 1281 N N . LEU A 1 167 ? -19.972 -4.021 4.585 1.00 93.00 167 LEU A N 1
ATOM 1282 C CA . LEU A 1 167 ? -21.365 -4.226 4.979 1.00 93.00 167 LEU A CA 1
ATOM 1283 C C . LEU A 1 167 ? -21.530 -4.186 6.503 1.00 93.00 167 LEU A C 1
ATOM 1285 O O . LEU A 1 167 ? -22.411 -3.487 6.994 1.00 93.00 167 LEU A O 1
ATOM 1289 N N . VAL A 1 168 ? -20.658 -4.865 7.258 1.00 90.19 168 VAL A N 1
ATOM 1290 C CA . VAL A 1 168 ? -20.671 -4.826 8.731 1.00 90.19 168 VAL A CA 1
ATOM 1291 C C . VAL A 1 168 ? -20.459 -3.401 9.235 1.00 90.19 168 VAL A C 1
ATOM 1293 O O . VAL A 1 168 ? -21.205 -2.948 10.101 1.00 90.19 168 VAL A O 1
ATOM 1296 N N . PHE A 1 169 ? -19.491 -2.666 8.678 1.00 86.31 169 PHE A N 1
ATOM 1297 C CA . PHE A 1 169 ? -19.293 -1.268 9.057 1.00 86.31 169 PHE A CA 1
ATOM 1298 C C . PHE A 1 169 ? -20.466 -0.378 8.646 1.00 86.31 169 PHE A C 1
ATOM 1300 O O . PHE A 1 169 ? -20.856 0.474 9.433 1.00 86.31 169 PHE A O 1
ATOM 1307 N N . SER A 1 170 ? -21.075 -0.599 7.482 1.00 91.25 170 SER A N 1
ATOM 1308 C CA . SER A 1 170 ? -22.245 0.169 7.046 1.00 91.25 170 SER A CA 1
ATOM 1309 C C . SER A 1 170 ? -23.497 -0.081 7.889 1.00 91.25 170 SER A C 1
ATOM 1311 O O . SER A 1 170 ? -24.382 0.761 7.878 1.00 91.25 170 SER A O 1
ATOM 1313 N N . VAL A 1 171 ? -23.615 -1.230 8.562 1.00 89.88 171 VAL A N 1
ATOM 1314 C CA . VAL A 1 171 ? -24.714 -1.498 9.509 1.00 89.88 171 VAL A CA 1
ATOM 1315 C C . VAL A 1 171 ? -24.395 -0.932 10.896 1.00 89.88 171 VAL A C 1
ATOM 1317 O O . VAL A 1 171 ? -25.299 -0.588 11.651 1.00 89.88 171 VAL A O 1
ATOM 1320 N N . ALA A 1 172 ? -23.110 -0.858 11.255 1.00 86.06 172 ALA A N 1
ATOM 1321 C CA . ALA A 1 172 ? -22.672 -0.377 12.560 1.00 86.06 172 ALA A CA 1
ATOM 1322 C C . ALA A 1 172 ? -22.675 1.158 12.701 1.00 86.06 172 ALA A C 1
ATOM 1324 O O . ALA A 1 172 ? -22.718 1.627 13.842 1.00 86.06 172 ALA A O 1
ATOM 1325 N N . PHE A 1 173 ? -22.583 1.901 11.591 1.00 85.06 173 PHE A N 1
ATOM 1326 C CA . PHE A 1 173 ? -22.600 3.369 11.512 1.00 85.06 173 PHE A CA 1
ATOM 1327 C C . PHE A 1 173 ? -23.911 3.877 10.916 1.00 85.06 173 PHE A C 1
ATOM 1329 O O . PHE A 1 173 ? -24.390 4.920 11.413 1.00 85.06 173 PHE A O 1
#

Secondary structure (DSSP, 8-state):
----S-HHHHHHHHHHHHHHHHHHHHHHHHHHHHHHHHHHHHHH-TT-HHHHHHHHHHHHHHHHHHHHHHTTSTT---HHHHHHHHHHHHHHHHHHHHHHHHHHHHHHTTT-HHHHHHHHHHHHHHHHHHHHHHHSPEEEETTTEEEE---TTHHHHHHHHHHHHHHHHHHH-

pLDDT: mean 91.46, std 7.34, range [47.91, 98.25]